Protein AF-A0A3D2B2D7-F1 (afdb_monomer_lite)

pLDDT: mean 93.58, std 7.42, range [52.25, 97.88]

Structure (mmCIF, N/CA/C/O backbone):
data_AF-A0A3D2B2D7-F1
#
_entry.id   AF-A0A3D2B2D7-F1
#
loop_
_atom_site.group_PDB
_atom_site.id
_atom_site.type_symbol
_atom_site.label_atom_id
_atom_site.label_alt_id
_atom_site.label_comp_id
_atom_site.label_asym_id
_atom_site.label_entity_id
_atom_site.label_seq_id
_atom_site.pdbx_PDB_ins_code
_atom_site.Cartn_x
_atom_site.Cartn_y
_atom_site.Cartn_z
_atom_site.occupancy
_atom_site.B_iso_or_equiv
_atom_site.auth_seq_id
_atom_site.auth_comp_id
_atom_site.auth_asym_id
_atom_site.auth_atom_id
_atom_site.pdbx_PDB_model_num
ATOM 1 N N . ILE A 1 1 ? -8.486 -12.648 -2.668 1.00 93.06 1 ILE A N 1
ATOM 2 C CA . ILE A 1 1 ? -8.974 -11.354 -3.215 1.00 93.06 1 ILE A CA 1
ATOM 3 C C . ILE A 1 1 ? -10.057 -11.569 -4.272 1.00 93.06 1 ILE A C 1
ATOM 5 O O . ILE A 1 1 ? -11.197 -11.275 -3.965 1.00 93.06 1 ILE A O 1
ATOM 9 N N . ARG A 1 2 ? -9.763 -12.168 -5.440 1.00 96.56 2 ARG A N 1
ATOM 10 C CA . ARG A 1 2 ? -10.727 -12.387 -6.549 1.00 96.56 2 ARG A CA 1
ATOM 11 C C . ARG A 1 2 ? -12.134 -12.837 -6.122 1.00 96.56 2 ARG A C 1
ATOM 13 O O . ARG A 1 2 ? -13.114 -12.212 -6.493 1.00 96.56 2 ARG A O 1
ATOM 20 N N . GLN A 1 3 ? -12.222 -13.906 -5.330 1.00 95.62 3 GLN A N 1
ATOM 21 C CA . GLN A 1 3 ? -13.506 -14.448 -4.865 1.00 95.62 3 GLN A CA 1
ATOM 22 C C . GLN A 1 3 ? -14.223 -13.525 -3.876 1.00 95.62 3 GLN A C 1
ATOM 24 O O . GLN A 1 3 ? -15.437 -13.400 -3.947 1.00 95.62 3 GLN A O 1
ATOM 29 N N . ILE A 1 4 ? -13.478 -12.859 -2.987 1.00 97.62 4 ILE A N 1
ATOM 30 C CA . ILE A 1 4 ? -14.031 -11.927 -1.989 1.00 97.62 4 ILE A CA 1
ATOM 31 C C . ILE A 1 4 ? -14.745 -10.769 -2.691 1.00 97.62 4 ILE A C 1
ATOM 33 O O . ILE A 1 4 ? -15.809 -10.349 -2.256 1.00 97.62 4 ILE A O 1
ATOM 37 N N . ILE A 1 5 ? -14.178 -10.291 -3.800 1.00 96.31 5 ILE A N 1
ATOM 38 C CA . ILE A 1 5 ? -14.756 -9.212 -4.611 1.00 96.31 5 ILE A CA 1
ATOM 39 C C . ILE A 1 5 ? -15.718 -9.717 -5.702 1.00 96.31 5 ILE A C 1
ATOM 41 O O . ILE A 1 5 ? -16.249 -8.910 -6.455 1.00 96.31 5 ILE A O 1
ATOM 45 N N . GLY A 1 6 ? -15.926 -11.036 -5.822 1.00 95.44 6 GLY A N 1
ATOM 46 C CA . GLY A 1 6 ? -16.844 -11.638 -6.796 1.00 95.44 6 GLY A CA 1
ATOM 47 C C . GLY A 1 6 ? -16.413 -11.557 -8.266 1.00 95.44 6 GLY A C 1
ATOM 48 O O . GLY A 1 6 ? -17.265 -11.636 -9.142 1.00 95.44 6 GLY A O 1
ATOM 49 N N . ALA A 1 7 ? -15.121 -11.389 -8.560 1.00 97.06 7 ALA A N 1
ATOM 50 C CA . ALA A 1 7 ? -14.638 -11.242 -9.935 1.00 97.06 7 ALA A CA 1
ATOM 51 C C . ALA A 1 7 ? -14.359 -12.594 -10.618 1.00 97.06 7 ALA A C 1
ATOM 53 O O . ALA A 1 7 ? -13.790 -13.508 -10.015 1.00 97.06 7 ALA A O 1
ATOM 54 N N . ASP A 1 8 ? -14.664 -12.705 -11.912 1.00 97.00 8 ASP A N 1
ATOM 55 C CA . ASP A 1 8 ? -14.336 -13.895 -12.711 1.00 97.00 8 ASP A CA 1
ATOM 56 C C . ASP A 1 8 ? -12.826 -14.039 -12.939 1.00 97.00 8 ASP A C 1
ATOM 58 O O . ASP A 1 8 ? -12.278 -15.143 -12.901 1.00 97.00 8 ASP A O 1
ATOM 62 N N . GLY A 1 9 ? -12.123 -12.917 -13.076 1.00 95.25 9 GLY A N 1
ATOM 63 C CA . GLY A 1 9 ? -10.675 -12.845 -13.230 1.00 95.25 9 GLY A CA 1
ATOM 64 C C . GLY A 1 9 ? -10.076 -11.780 -12.320 1.00 95.25 9 GLY A C 1
ATOM 65 O O . GLY A 1 9 ? -10.718 -10.785 -11.999 1.00 95.25 9 GLY A O 1
ATOM 66 N N . LEU A 1 10 ? -8.839 -12.002 -11.886 1.00 97.31 10 LEU A N 1
ATOM 67 C CA . LEU A 1 10 ? -8.037 -11.010 -11.179 1.00 97.31 10 LEU A CA 1
ATOM 68 C C . LEU A 1 10 ? -6.578 -11.221 -11.559 1.00 97.31 10 LEU A C 1
ATOM 70 O O . LEU A 1 10 ? -6.084 -12.345 -11.481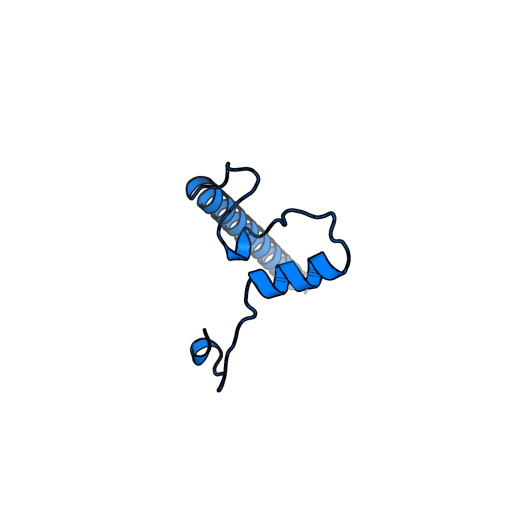 1.00 97.31 10 LEU A O 1
ATOM 74 N N . ILE A 1 11 ? -5.908 -10.138 -11.920 1.00 96.62 11 ILE A N 1
ATOM 75 C CA . ILE A 1 11 ? -4.474 -10.092 -12.170 1.00 96.62 11 ILE A CA 1
ATOM 76 C C . ILE A 1 11 ? -3.924 -8.817 -11.537 1.00 96.62 11 ILE A C 1
ATOM 78 O O . ILE A 1 11 ? -4.621 -7.804 -11.477 1.00 96.62 11 ILE A O 1
ATOM 82 N N . PHE A 1 12 ? -2.695 -8.892 -11.041 1.00 97.38 12 PHE A N 1
ATOM 83 C CA . PHE A 1 12 ? -1.947 -7.744 -10.548 1.00 97.38 12 PHE A CA 1
ATOM 84 C C . PHE A 1 12 ? -0.797 -7.464 -11.507 1.00 97.38 12 PHE A C 1
ATOM 86 O O . PHE A 1 12 ? -0.277 -8.389 -12.128 1.00 97.38 12 PHE A O 1
ATOM 93 N N . GLN A 1 13 ? -0.421 -6.194 -11.625 1.00 97.00 13 GLN A N 1
ATOM 94 C CA . GLN A 1 13 ? 0.820 -5.819 -12.289 1.00 97.00 13 GLN A CA 1
ATOM 95 C C . GLN A 1 13 ? 2.007 -6.287 -11.442 1.00 97.00 13 GLN A C 1
ATOM 97 O O . GLN A 1 13 ? 1.967 -6.187 -10.212 1.00 97.00 13 GLN A O 1
ATOM 102 N N . ASP A 1 14 ? 3.064 -6.760 -12.095 1.00 97.31 14 ASP A N 1
ATOM 103 C CA . ASP A 1 14 ? 4.313 -7.073 -11.415 1.00 97.31 14 ASP A CA 1
ATOM 104 C C . ASP A 1 14 ? 5.001 -5.787 -10.930 1.00 97.31 14 ASP A C 1
ATOM 106 O O . ASP A 1 14 ? 5.055 -4.776 -11.631 1.00 97.31 14 ASP A O 1
ATOM 110 N N . LEU A 1 15 ? 5.558 -5.817 -9.714 1.00 96.50 15 LEU A N 1
ATOM 111 C CA . LEU A 1 15 ? 6.211 -4.643 -9.120 1.00 96.50 15 LEU A CA 1
ATOM 112 C C . LEU A 1 15 ? 7.373 -4.126 -9.983 1.00 96.50 15 LEU A C 1
ATOM 114 O O . LEU A 1 15 ? 7.572 -2.918 -10.090 1.00 96.50 15 LEU A O 1
ATOM 118 N N . ASN A 1 16 ? 8.127 -5.029 -10.611 1.00 96.00 16 ASN A N 1
ATOM 119 C CA . ASN A 1 16 ? 9.230 -4.648 -11.493 1.00 96.00 16 ASN A CA 1
ATOM 120 C C . ASN A 1 16 ? 8.722 -3.924 -12.745 1.00 96.00 16 ASN A C 1
ATOM 122 O O . ASN A 1 16 ? 9.279 -2.893 -13.102 1.00 96.00 16 ASN A O 1
ATOM 126 N N . ASP A 1 17 ? 7.616 -4.384 -13.335 1.00 96.75 17 ASP A N 1
ATOM 127 C CA . ASP A 1 17 ? 7.004 -3.727 -14.494 1.00 96.75 17 ASP A CA 1
ATOM 128 C C . ASP A 1 17 ? 6.513 -2.318 -14.144 1.00 96.75 17 ASP A C 1
ATOM 130 O O . ASP A 1 17 ? 6.639 -1.396 -14.947 1.00 96.75 17 ASP A O 1
ATOM 134 N N . LEU A 1 18 ? 5.975 -2.125 -12.934 1.00 96.06 18 LEU A N 1
ATOM 135 C CA . LEU A 1 18 ? 5.594 -0.801 -1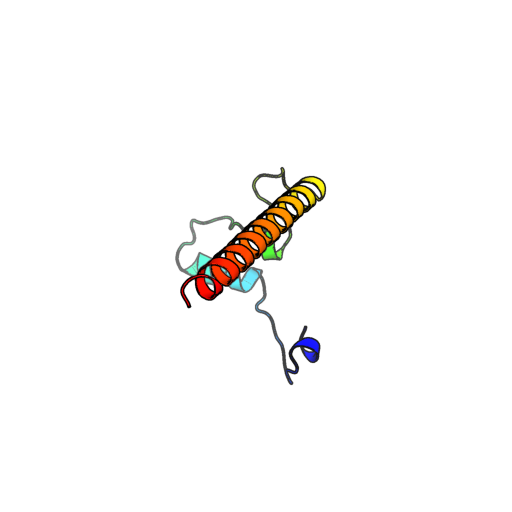2.440 1.00 96.06 18 LEU A CA 1
ATOM 136 C C . LEU A 1 18 ? 6.818 0.120 -12.296 1.00 96.06 18 LEU A C 1
ATOM 138 O O . LEU A 1 18 ? 6.771 1.278 -12.711 1.00 96.06 18 LEU A O 1
ATOM 142 N N . ILE A 1 19 ? 7.915 -0.390 -11.730 1.00 95.81 19 ILE A N 1
ATOM 143 C CA . ILE A 1 19 ? 9.173 0.355 -11.579 1.00 95.81 19 ILE A CA 1
ATOM 144 C C . ILE A 1 19 ? 9.735 0.747 -12.948 1.00 95.81 19 ILE A C 1
ATOM 146 O O . ILE A 1 19 ? 10.127 1.899 -13.136 1.00 95.81 19 ILE A O 1
ATOM 150 N N . ASP A 1 20 ? 9.763 -0.186 -13.895 1.00 96.94 20 ASP A N 1
ATOM 151 C CA . ASP A 1 20 ? 10.310 0.035 -15.231 1.00 96.94 20 ASP A CA 1
ATOM 152 C C . ASP A 1 20 ? 9.452 1.015 -16.034 1.00 96.94 20 ASP A C 1
ATOM 154 O O . ASP A 1 20 ? 9.995 1.903 -16.693 1.00 96.94 20 ASP A O 1
ATOM 158 N N . ALA A 1 21 ? 8.123 0.931 -15.912 1.00 96.50 21 ALA A N 1
ATOM 159 C CA . ALA A 1 21 ? 7.202 1.870 -16.544 1.00 96.50 21 ALA A CA 1
ATOM 160 C C . ALA A 1 21 ? 7.447 3.319 -16.091 1.00 96.50 21 ALA A C 1
ATOM 162 O O . ALA A 1 21 ? 7.448 4.225 -16.919 1.00 96.50 21 ALA A O 1
ATOM 163 N N . VAL A 1 22 ? 7.696 3.551 -14.798 1.00 95.94 22 VAL A N 1
ATOM 164 C CA . VAL A 1 22 ? 7.999 4.899 -14.286 1.00 95.94 22 VAL A CA 1
ATOM 165 C C . VAL A 1 22 ? 9.429 5.320 -14.639 1.00 95.94 22 VAL A C 1
ATOM 167 O O . VAL A 1 22 ? 9.671 6.469 -15.008 1.00 95.94 22 VAL A O 1
ATOM 170 N N . ARG A 1 23 ? 10.394 4.398 -14.560 1.00 97.06 23 ARG A N 1
ATOM 171 C CA . ARG A 1 23 ? 11.805 4.663 -14.878 1.00 97.06 23 ARG A CA 1
ATOM 172 C C . ARG A 1 23 ? 12.028 4.984 -16.356 1.00 97.06 23 ARG A C 1
ATOM 174 O O . ARG A 1 23 ? 12.970 5.706 -16.669 1.00 97.06 23 ARG A O 1
ATOM 181 N N . ALA A 1 24 ? 11.170 4.498 -17.252 1.00 96.62 24 ALA A N 1
ATOM 182 C CA . ALA A 1 24 ? 11.217 4.841 -18.672 1.00 96.62 24 ALA A CA 1
ATOM 183 C C . ALA A 1 24 ? 11.146 6.362 -18.915 1.00 96.62 24 ALA A C 1
ATOM 185 O O . ALA A 1 24 ? 11.804 6.862 -19.824 1.00 96.62 24 ALA A O 1
ATOM 186 N N . GLU A 1 25 ? 10.420 7.097 -18.066 1.00 97.00 25 GLU A N 1
ATOM 187 C CA . GLU A 1 25 ? 10.298 8.558 -18.151 1.00 97.00 25 GLU A CA 1
ATOM 188 C C . GLU A 1 25 ? 11.492 9.296 -17.522 1.00 97.00 25 GLU A C 1
ATOM 190 O O . GLU A 1 25 ? 11.821 10.413 -17.920 1.00 97.00 25 GLU A O 1
ATOM 195 N N . ASN A 1 26 ? 12.162 8.683 -16.541 1.00 96.56 26 ASN A N 1
ATOM 196 C CA . ASN A 1 26 ? 13.376 9.228 -15.937 1.00 96.56 26 ASN A CA 1
ATOM 197 C C . ASN A 1 26 ? 14.336 8.115 -15.463 1.00 96.56 26 ASN A C 1
ATOM 199 O O . ASN A 1 26 ? 14.207 7.625 -14.332 1.00 96.56 26 ASN A O 1
ATOM 203 N N . PRO A 1 27 ? 15.343 7.762 -16.285 1.00 96.38 27 PRO A N 1
ATOM 204 C CA . PRO A 1 27 ? 16.315 6.718 -15.961 1.00 96.38 27 PRO A CA 1
ATOM 205 C C . PRO A 1 27 ? 17.241 7.039 -14.780 1.00 96.38 27 PRO A C 1
ATOM 207 O O . PRO A 1 27 ? 17.869 6.125 -14.239 1.00 96.38 27 PRO A O 1
ATOM 210 N N . ASP A 1 28 ? 17.337 8.306 -14.364 1.00 97.88 28 ASP A N 1
ATOM 211 C CA . ASP A 1 28 ? 18.224 8.715 -13.270 1.00 97.88 28 ASP A CA 1
ATOM 212 C C . ASP A 1 28 ? 17.714 8.221 -11.907 1.00 97.88 28 ASP A C 1
ATOM 214 O O . ASP A 1 28 ? 18.500 8.043 -10.969 1.00 97.88 28 ASP A O 1
ATOM 218 N N . ILE A 1 29 ? 16.412 7.935 -11.790 1.00 95.94 29 ILE A N 1
ATOM 219 C CA . ILE A 1 29 ? 15.808 7.425 -10.558 1.00 95.94 29 ILE A CA 1
ATOM 220 C C . ILE A 1 29 ? 16.205 5.957 -10.354 1.00 95.94 29 ILE A C 1
ATOM 222 O O . ILE A 1 29 ? 15.747 5.050 -11.048 1.00 95.94 29 ILE A O 1
ATOM 226 N N . GLN A 1 30 ? 17.050 5.710 -9.351 1.00 93.75 30 GLN A N 1
ATOM 227 C CA . GLN A 1 30 ? 17.601 4.376 -9.091 1.00 93.75 30 GLN A CA 1
ATOM 228 C C . GLN A 1 30 ? 16.677 3.478 -8.266 1.00 93.75 30 GLN A C 1
ATOM 230 O O . GLN A 1 30 ? 16.655 2.262 -8.474 1.00 93.75 30 GLN A O 1
ATOM 235 N N . GLN A 1 31 ? 15.937 4.053 -7.318 1.00 93.44 31 GLN A N 1
ATOM 236 C CA . GLN A 1 31 ? 15.064 3.332 -6.394 1.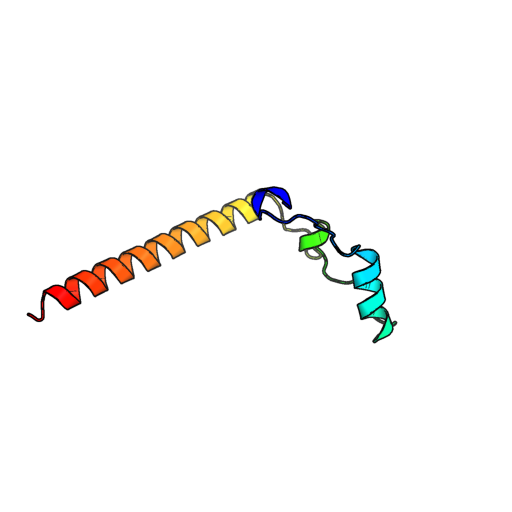00 93.44 31 GLN A CA 1
ATOM 237 C C . GLN A 1 31 ? 13.804 4.150 -6.121 1.00 93.44 31 GLN A C 1
ATOM 239 O O . GLN A 1 31 ? 13.848 5.380 -6.114 1.00 93.44 31 GLN A O 1
ATOM 244 N N . PHE A 1 32 ? 12.703 3.446 -5.877 1.00 95.25 3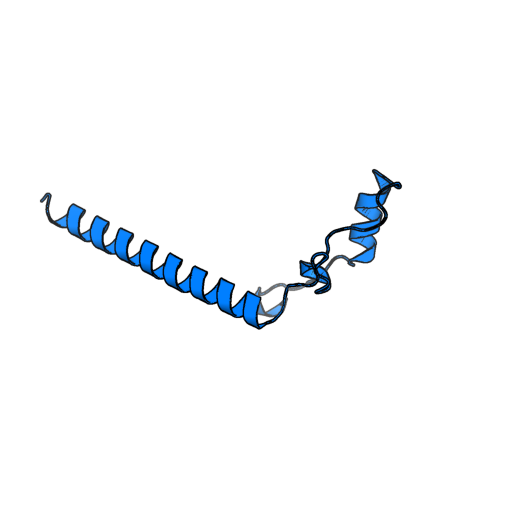2 PHE A N 1
ATOM 245 C CA . PHE A 1 32 ? 11.407 4.020 -5.541 1.00 95.25 32 PHE A CA 1
ATOM 246 C C . PHE A 1 32 ? 11.011 3.611 -4.123 1.00 95.25 32 PHE A C 1
ATOM 248 O O . PHE A 1 32 ? 11.457 2.582 -3.609 1.00 95.25 32 PHE A O 1
ATOM 255 N N . GLU A 1 33 ? 10.172 4.426 -3.493 1.00 96.44 33 GLU A N 1
ATOM 256 C CA . GLU A 1 33 ? 9.491 4.047 -2.260 1.00 96.44 33 GLU A CA 1
ATOM 257 C C . GLU A 1 33 ? 8.381 3.048 -2.631 1.00 96.44 33 GLU A C 1
ATOM 259 O O . GLU A 1 33 ? 7.435 3.400 -3.333 1.00 96.44 33 GLU A O 1
ATOM 264 N N . CYS A 1 34 ? 8.560 1.781 -2.243 1.00 96.12 34 CYS A N 1
ATOM 265 C CA . CYS A 1 34 ? 7.692 0.660 -2.627 1.00 96.12 34 CYS A CA 1
ATOM 266 C C . CYS A 1 34 ? 7.195 -0.144 -1.414 1.00 96.12 34 CYS A C 1
ATOM 268 O O . CYS A 1 34 ? 6.780 -1.296 -1.575 1.00 96.12 34 CYS A O 1
ATOM 270 N N . SER A 1 35 ? 7.254 0.423 -0.205 1.00 96.19 35 SER A N 1
ATOM 271 C CA . SER A 1 35 ? 7.006 -0.298 1.050 1.00 96.19 35 SER A CA 1
ATOM 272 C C . SER A 1 35 ? 5.633 -0.965 1.098 1.00 96.19 35 SER A C 1
ATOM 274 O O . SER A 1 35 ? 5.512 -2.085 1.582 1.00 96.19 35 SER A O 1
ATOM 276 N N . VAL A 1 36 ? 4.609 -0.348 0.509 1.00 96.06 36 VAL A N 1
ATOM 277 C CA . VAL A 1 36 ? 3.256 -0.925 0.434 1.00 96.06 36 VAL A CA 1
ATOM 278 C C . VAL A 1 36 ? 3.176 -2.190 -0.430 1.00 96.06 36 VAL A C 1
ATOM 280 O O . VAL A 1 36 ? 2.261 -2.991 -0.254 1.00 96.06 36 VAL A O 1
ATOM 283 N N . PHE A 1 37 ? 4.126 -2.389 -1.348 1.00 96.62 37 PHE A N 1
ATOM 284 C CA . PHE A 1 37 ? 4.182 -3.558 -2.228 1.00 96.62 37 PHE A CA 1
ATOM 285 C C . PHE A 1 37 ? 5.122 -4.649 -1.706 1.00 96.62 37 PHE A C 1
ATOM 287 O O . PHE A 1 37 ? 4.835 -5.830 -1.884 1.00 96.62 37 PHE A O 1
ATOM 294 N N . ASN A 1 38 ? 6.249 -4.275 -1.088 1.00 95.81 38 ASN A N 1
ATOM 295 C CA . ASN A 1 38 ? 7.312 -5.217 -0.709 1.00 95.81 38 ASN A CA 1
ATOM 296 C C . ASN A 1 38 ? 7.701 -5.204 0.783 1.00 95.81 38 ASN A C 1
ATOM 298 O O . ASN A 1 38 ? 8.569 -5.977 1.184 1.00 95.81 38 ASN A O 1
ATOM 302 N N . GLY A 1 39 ? 7.093 -4.343 1.601 1.00 94.69 39 GLY A N 1
ATOM 303 C CA . GLY A 1 39 ? 7.382 -4.197 3.031 1.00 94.69 39 GLY A CA 1
ATOM 304 C C . GLY A 1 39 ? 8.706 -3.497 3.363 1.00 94.69 39 GLY A C 1
ATOM 305 O O . GLY A 1 39 ? 9.096 -3.461 4.528 1.00 94.69 39 GLY A O 1
ATOM 306 N N . ILE A 1 40 ? 9.426 -2.952 2.376 1.00 94.88 40 ILE A N 1
ATOM 307 C CA . ILE A 1 40 ? 10.728 -2.305 2.585 1.00 94.88 40 ILE A CA 1
ATOM 308 C C . ILE A 1 40 ? 10.526 -0.806 2.808 1.00 94.88 40 ILE A C 1
ATOM 310 O O . ILE A 1 40 ? 10.474 -0.017 1.865 1.00 94.88 40 ILE A O 1
ATOM 314 N N . TYR A 1 41 ? 10.447 -0.410 4.075 1.00 96.19 41 TYR A N 1
ATOM 315 C CA . TYR A 1 41 ? 10.382 0.994 4.478 1.00 96.19 41 TYR A CA 1
ATOM 316 C C . TYR A 1 41 ? 11.770 1.638 4.434 1.00 96.19 41 TYR A C 1
ATOM 318 O O . TYR A 1 41 ? 12.686 1.228 5.151 1.00 96.19 41 TYR A O 1
ATOM 326 N N . VAL A 1 42 ? 11.928 2.677 3.608 1.00 95.38 42 VAL A N 1
ATOM 327 C CA . VAL A 1 42 ? 13.215 3.373 3.406 1.00 95.38 42 VAL A CA 1
ATOM 328 C C . VAL A 1 42 ? 13.780 3.984 4.697 1.00 95.38 42 VAL A C 1
ATOM 330 O O . VAL A 1 42 ? 14.998 4.070 4.856 1.00 95.38 42 VAL A O 1
ATOM 333 N N . THR A 1 43 ? 12.910 4.350 5.640 1.00 94.88 43 THR A N 1
ATOM 334 C CA . THR A 1 43 ? 13.257 4.933 6.945 1.00 94.88 43 THR A CA 1
ATOM 335 C C . THR A 1 43 ? 13.766 3.904 7.959 1.00 94.88 43 THR A C 1
ATOM 337 O O . THR A 1 43 ? 14.464 4.279 8.898 1.00 94.88 43 THR A O 1
ATOM 340 N N . LYS A 1 44 ? 13.515 2.604 7.730 1.00 92.75 44 LYS A N 1
ATOM 341 C CA . LYS A 1 44 ? 13.983 1.463 8.549 1.00 92.75 44 LYS A CA 1
ATOM 342 C C . LYS A 1 44 ? 13.550 1.474 10.024 1.00 92.75 44 LYS A C 1
ATOM 344 O O . LYS A 1 44 ? 14.127 0.747 10.827 1.00 92.75 44 LYS A O 1
ATOM 349 N N . ASP A 1 45 ? 12.553 2.271 10.371 1.00 93.94 45 ASP A N 1
ATOM 350 C CA . ASP A 1 45 ? 12.007 2.448 11.721 1.00 93.94 45 ASP A CA 1
ATOM 351 C C . ASP A 1 45 ? 10.554 1.961 11.846 1.00 93.94 45 ASP A C 1
ATOM 353 O O . ASP A 1 45 ? 9.934 2.108 12.895 1.00 93.94 45 ASP A O 1
ATOM 357 N N . VAL A 1 46 ? 10.014 1.358 10.785 1.00 95.75 46 VAL A N 1
ATOM 358 C CA . VAL A 1 46 ? 8.670 0.781 10.783 1.00 95.75 46 VAL A CA 1
ATOM 359 C C . VAL A 1 46 ? 8.741 -0.671 11.236 1.00 95.75 46 VAL A C 1
ATOM 361 O O . VAL A 1 46 ? 9.249 -1.539 10.524 1.00 95.75 46 VAL A O 1
ATOM 364 N N . ASP A 1 47 ? 8.203 -0.925 12.423 1.00 95.25 47 ASP A N 1
ATOM 365 C CA . ASP A 1 47 ? 7.997 -2.252 12.989 1.00 95.25 47 ASP A CA 1
ATOM 366 C C . ASP A 1 47 ? 6.521 -2.474 13.363 1.00 95.25 47 ASP A C 1
ATOM 368 O O . ASP A 1 47 ? 5.671 -1.597 13.186 1.00 95.25 47 ASP A O 1
ATOM 372 N N . GLN A 1 48 ? 6.197 -3.665 13.874 1.00 96.31 48 GLN A N 1
ATOM 373 C CA . GLN A 1 48 ? 4.825 -3.981 14.279 1.00 96.31 48 GLN A CA 1
ATOM 374 C C . GLN A 1 48 ? 4.328 -3.069 15.411 1.00 96.31 48 GLN A C 1
ATOM 376 O O . GLN A 1 48 ? 3.162 -2.693 15.408 1.00 96.31 48 GLN A O 1
ATOM 381 N N . GLY A 1 49 ? 5.201 -2.663 16.340 1.00 97.44 49 GLY A N 1
ATOM 382 C CA . GLY A 1 49 ? 4.817 -1.782 17.444 1.00 97.44 49 GLY A CA 1
ATOM 383 C C . GLY A 1 49 ? 4.415 -0.389 16.959 1.00 97.44 49 GLY A C 1
ATOM 384 O O . GLY A 1 49 ? 3.450 0.187 17.460 1.00 97.44 49 GLY A O 1
ATOM 385 N N . TYR A 1 50 ? 5.102 0.133 15.943 1.00 96.69 50 TYR A N 1
ATOM 386 C CA . TYR A 1 50 ? 4.715 1.370 15.274 1.00 96.69 50 TYR A CA 1
ATOM 387 C C . TYR A 1 50 ? 3.358 1.243 14.564 1.00 96.69 50 TYR A C 1
ATOM 389 O O . TYR A 1 50 ? 2.524 2.141 14.679 1.00 96.69 50 TYR A O 1
ATOM 397 N N . LEU A 1 51 ? 3.098 0.128 13.873 1.00 96.69 51 LEU A N 1
ATOM 398 C CA . LEU A 1 51 ? 1.803 -0.110 13.221 1.00 96.69 51 LEU A CA 1
ATOM 399 C C . LEU A 1 51 ? 0.656 -0.216 14.239 1.00 96.69 51 LEU A C 1
ATOM 401 O O . LEU A 1 51 ? -0.385 0.410 14.044 1.00 96.69 51 LEU A O 1
ATOM 405 N N . ASP A 1 52 ? 0.872 -0.917 15.354 1.00 97.50 52 ASP A N 1
ATOM 406 C CA . ASP A 1 52 ? -0.106 -1.037 16.442 1.00 97.50 52 ASP A CA 1
ATOM 407 C C . ASP A 1 52 ? -0.407 0.334 17.075 1.00 97.50 52 ASP A C 1
ATOM 409 O O . ASP A 1 52 ? -1.557 0.655 17.392 1.00 97.50 52 ASP A O 1
ATOM 413 N N . TYR A 1 53 ? 0.618 1.182 17.218 1.00 97.56 53 TYR A N 1
ATOM 414 C CA . TYR A 1 53 ? 0.442 2.563 17.659 1.00 97.56 53 TYR A CA 1
ATOM 415 C C . TYR A 1 53 ? -0.435 3.362 16.683 1.00 97.56 53 TYR A C 1
ATOM 417 O O . TYR A 1 53 ? -1.381 4.019 17.119 1.00 97.56 53 TYR A O 1
ATOM 425 N N . LEU A 1 54 ? -0.193 3.271 15.371 1.00 97.12 54 LEU A N 1
ATOM 426 C CA . LEU A 1 54 ? -1.037 3.941 14.373 1.00 97.12 54 LEU A CA 1
ATOM 427 C C . LEU A 1 54 ? -2.495 3.461 14.409 1.00 97.12 54 LEU A C 1
ATOM 429 O O . LEU A 1 54 ? -3.409 4.274 14.266 1.00 97.12 54 LEU A O 1
ATOM 433 N N . ASP A 1 55 ? -2.733 2.170 14.626 1.00 96.75 55 ASP A N 1
ATOM 434 C CA . ASP A 1 55 ? -4.091 1.634 14.737 1.00 96.75 55 ASP A CA 1
ATOM 435 C C . ASP A 1 55 ? -4.802 2.117 16.009 1.00 96.75 55 ASP A C 1
ATOM 437 O O . ASP A 1 55 ? -6.007 2.379 15.981 1.00 96.75 55 ASP A O 1
ATOM 441 N N . SER A 1 56 ? -4.069 2.327 17.109 1.00 96.94 56 SER A N 1
ATOM 442 C CA . SER A 1 56 ? -4.628 2.947 18.317 1.00 96.94 56 SER A CA 1
ATOM 443 C C . SER A 1 56 ? -5.115 4.380 18.067 1.00 96.94 56 SER A C 1
ATOM 445 O O . SER A 1 56 ? -6.233 4.713 18.458 1.00 96.94 56 SER A O 1
ATOM 447 N N . LEU A 1 57 ? -4.346 5.181 17.319 1.00 97.12 57 LEU A N 1
ATOM 448 C CA . LEU A 1 57 ? -4.741 6.538 16.931 1.00 97.12 57 LEU A CA 1
ATOM 449 C C . LEU A 1 57 ? -6.010 6.532 16.071 1.00 97.12 57 LEU A C 1
ATOM 451 O O . LEU A 1 57 ? -6.950 7.267 16.359 1.00 97.12 57 LEU A O 1
ATOM 455 N N . ARG A 1 58 ? -6.088 5.640 15.072 1.00 96.50 58 ARG A N 1
ATOM 456 C CA . ARG A 1 58 ? -7.284 5.502 14.219 1.00 96.50 58 ARG A CA 1
ATOM 457 C C . ARG A 1 58 ? -8.535 5.133 15.013 1.00 96.50 58 ARG A C 1
ATOM 459 O O . ARG A 1 58 ? -9.622 5.618 14.706 1.00 96.50 58 ARG A O 1
ATOM 466 N N . ASN A 1 59 ? -8.398 4.274 16.022 1.00 95.81 59 ASN A N 1
ATOM 467 C CA . ASN A 1 59 ? -9.514 3.893 16.886 1.00 95.81 59 ASN A CA 1
ATOM 468 C C . ASN A 1 59 ? -10.034 5.076 17.709 1.00 95.81 59 ASN A C 1
ATOM 470 O O . ASN A 1 59 ? -11.242 5.194 17.914 1.00 95.81 59 ASN A O 1
ATOM 474 N N . ASP A 1 60 ? -9.141 5.937 18.188 1.00 96.38 60 ASP A N 1
ATOM 475 C CA . ASP A 1 60 ? -9.528 7.116 18.957 1.00 96.38 60 ASP A CA 1
ATOM 476 C C . ASP A 1 60 ? -10.124 8.209 18.059 1.00 96.38 60 ASP A C 1
ATOM 478 O O . ASP A 1 60 ? -11.159 8.779 18.417 1.00 96.38 60 ASP A O 1
ATOM 482 N N . ASP A 1 61 ? -9.590 8.402 16.849 1.00 96.44 61 ASP A N 1
ATOM 483 C CA . ASP A 1 61 ? -10.181 9.278 15.829 1.00 96.44 61 ASP A CA 1
ATOM 484 C C . ASP A 1 61 ? -11.611 8.837 15.470 1.00 96.44 61 ASP A C 1
ATOM 486 O O . ASP A 1 61 ? -12.533 9.653 15.431 1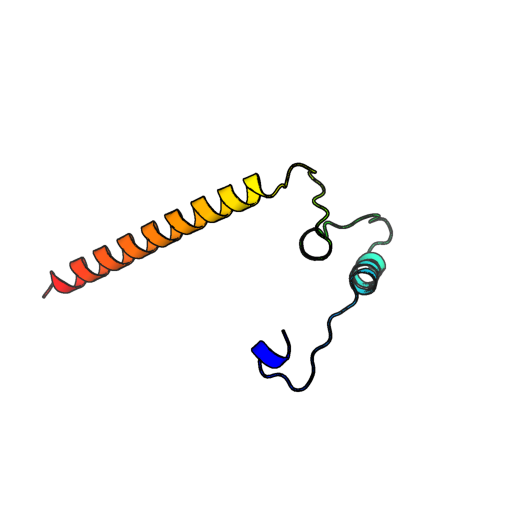.00 96.44 61 ASP A O 1
ATOM 490 N N . ALA A 1 62 ? -11.835 7.533 15.270 1.00 95.81 62 ALA A N 1
ATOM 491 C CA . ALA A 1 62 ? -13.159 6.994 14.963 1.00 95.81 62 ALA A CA 1
ATOM 492 C C . ALA A 1 62 ? -14.172 7.245 16.095 1.00 95.81 62 ALA A C 1
ATOM 494 O O . ALA A 1 62 ? -15.324 7.597 15.829 1.00 95.81 62 ALA A O 1
ATOM 495 N N . LYS A 1 63 ? -13.751 7.115 17.361 1.00 95.56 63 LYS A N 1
ATOM 496 C CA . LYS A 1 63 ? -14.601 7.445 18.519 1.00 95.56 63 LYS A CA 1
ATOM 497 C C . LYS A 1 63 ? -14.911 8.936 18.586 1.00 95.56 63 LYS A C 1
ATOM 499 O O . LYS A 1 63 ? -16.037 9.296 18.915 1.00 95.56 63 LYS A O 1
ATOM 504 N N . ALA A 1 64 ? -13.936 9.794 18.286 1.00 95.31 64 ALA A N 1
ATOM 505 C CA . ALA A 1 64 ? -14.134 11.239 18.282 1.00 95.31 64 ALA A CA 1
ATOM 506 C C . ALA A 1 64 ? -15.154 11.659 17.212 1.00 95.31 64 ALA A C 1
ATOM 508 O O . ALA A 1 64 ? -16.060 12.438 17.503 1.00 95.31 64 ALA A O 1
ATOM 509 N N . VAL A 1 65 ? -15.058 11.086 16.008 1.00 94.94 65 VAL A N 1
ATOM 510 C CA . VAL A 1 65 ? -16.039 11.300 14.932 1.00 94.94 65 VAL A CA 1
ATOM 511 C C . VAL A 1 65 ? -17.424 10.803 15.345 1.00 94.94 65 VAL A C 1
ATOM 513 O O . VAL A 1 65 ? -18.405 11.519 15.160 1.00 94.94 65 VAL A O 1
ATOM 516 N N . GLN A 1 66 ? -17.519 9.613 15.947 1.00 95.12 66 GLN A N 1
ATOM 517 C CA . GLN A 1 66 ? -18.799 9.091 16.429 1.00 95.12 66 GLN A CA 1
ATOM 518 C C . GLN A 1 66 ? -19.434 10.023 17.468 1.00 95.12 66 GLN A C 1
ATOM 520 O O . GLN A 1 66 ? -20.611 10.347 17.356 1.00 95.12 66 GLN A O 1
ATOM 525 N N . LEU A 1 67 ? -18.649 10.498 18.438 1.00 94.50 67 LEU A N 1
ATOM 526 C CA . LEU A 1 67 ? -19.133 11.413 19.468 1.00 94.50 67 LEU A CA 1
ATOM 527 C C . LEU A 1 67 ? -19.639 12.733 18.872 1.00 94.50 67 LEU A C 1
ATOM 529 O O . LEU A 1 67 ? -20.662 13.246 19.315 1.00 94.50 67 LEU A O 1
ATOM 533 N N . ALA A 1 68 ? -18.940 13.276 17.873 1.00 92.62 68 ALA A N 1
ATOM 534 C CA . ALA A 1 68 ? -19.370 14.489 17.186 1.00 92.62 68 ALA A CA 1
ATOM 535 C C . ALA A 1 68 ? -20.722 14.292 16.480 1.00 92.62 68 ALA A C 1
ATOM 537 O O . ALA A 1 68 ? -21.623 15.108 16.658 1.00 92.62 68 ALA A O 1
ATOM 538 N N . ASN A 1 69 ? -20.890 13.177 15.760 1.00 92.88 69 ASN A N 1
ATOM 539 C CA . ASN A 1 69 ? -22.149 12.843 15.087 1.00 92.88 69 ASN A CA 1
ATOM 540 C C . ASN A 1 69 ? -23.305 12.662 16.087 1.00 92.88 69 ASN A C 1
ATOM 542 O O . ASN A 1 69 ? -24.427 13.100 15.832 1.00 92.88 69 ASN A O 1
ATOM 546 N N . ASP A 1 70 ? -23.038 12.027 17.233 1.00 92.31 70 ASP A N 1
ATOM 547 C CA . ASP A 1 70 ? -24.041 11.821 18.280 1.00 92.31 70 ASP A CA 1
ATOM 548 C C . ASP A 1 70 ? -24.494 13.161 18.886 1.00 92.31 70 ASP A C 1
ATOM 550 O O . ASP A 1 70 ? -25.688 13.369 19.108 1.00 92.31 70 ASP A O 1
ATOM 554 N N . LEU A 1 71 ? -23.564 14.095 19.115 1.00 89.50 71 LEU A N 1
ATOM 555 C CA . LEU A 1 71 ? -23.873 15.439 19.615 1.00 89.50 71 LEU A CA 1
ATOM 556 C C . LEU A 1 71 ? -24.677 16.261 18.600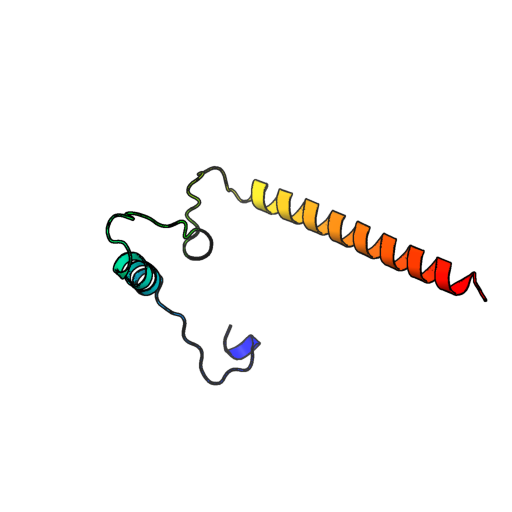 1.00 89.50 71 LEU A C 1
ATOM 558 O O . LEU A 1 71 ? -25.702 16.827 18.972 1.00 89.50 71 LEU A O 1
ATOM 562 N N . GLU A 1 72 ? -24.275 16.268 17.326 1.00 87.56 72 GLU A N 1
ATOM 563 C CA . GLU A 1 72 ? -25.006 16.952 16.248 1.00 87.56 72 GLU A CA 1
ATOM 564 C C . GLU A 1 72 ? -26.437 16.406 16.112 1.00 87.56 72 GLU A C 1
ATOM 566 O O . GLU A 1 72 ? -27.405 17.160 15.995 1.00 87.56 72 GLU A O 1
ATOM 571 N N . SER A 1 73 ? -26.601 15.083 16.218 1.00 86.56 73 SER A N 1
ATOM 572 C CA . SER A 1 73 ? -27.922 14.459 16.235 1.00 86.56 73 SER A CA 1
ATOM 573 C C . SER A 1 73 ? -28.773 14.952 17.408 1.00 86.56 73 SER A C 1
ATOM 575 O O . SER A 1 73 ? -29.963 15.197 17.224 1.00 86.56 73 SER A O 1
ATOM 577 N N . LEU A 1 74 ? -28.214 15.096 18.611 1.00 85.88 74 LEU A N 1
ATOM 578 C CA . LEU A 1 74 ? -28.959 15.578 19.781 1.00 85.88 74 LEU A CA 1
ATOM 579 C C . LEU A 1 74 ? -29.341 17.060 19.665 1.00 85.88 74 LEU A C 1
ATOM 581 O O . LEU A 1 74 ? -30.438 17.433 20.082 1.00 85.88 74 LEU A O 1
ATOM 585 N N . GLU A 1 75 ? -28.480 17.892 19.079 1.00 80.12 75 GLU A N 1
ATOM 586 C CA . GLU A 1 75 ? -28.766 19.311 18.833 1.00 80.12 75 GLU A CA 1
ATOM 587 C C . GLU A 1 75 ? -29.942 19.490 17.862 1.00 80.12 75 GLU A C 1
ATOM 589 O O . GLU A 1 75 ? -30.879 20.223 18.179 1.00 80.12 75 GLU A O 1
ATOM 594 N N . MET A 1 76 ? -29.986 18.733 16.758 1.00 78.31 76 MET A N 1
ATOM 595 C CA . MET A 1 76 ? -31.097 18.790 15.793 1.00 78.31 76 MET A CA 1
ATOM 596 C C . MET A 1 76 ? -32.467 18.425 16.391 1.00 78.31 76 MET A C 1
ATOM 598 O O . MET A 1 76 ? -33.492 18.919 15.925 1.00 78.31 76 MET A O 1
ATOM 602 N N . HIS A 1 77 ? -32.515 17.558 17.409 1.00 72.44 77 HIS A N 1
ATOM 603 C CA . HIS A 1 77 ? -33.777 17.156 18.049 1.00 72.44 77 HIS A CA 1
ATOM 604 C C . HIS A 1 77 ? -34.273 18.164 19.095 1.00 72.44 77 HIS A C 1
ATOM 606 O O . HIS A 1 77 ? -35.443 18.113 19.469 1.00 72.44 77 HIS A O 1
ATOM 612 N N . ASN A 1 78 ? -33.410 19.070 19.562 1.00 71.75 78 ASN A N 1
ATOM 613 C CA . ASN A 1 78 ? -33.753 20.075 20.569 1.00 71.75 78 ASN A CA 1
ATOM 614 C C . ASN A 1 78 ? -34.239 21.410 19.967 1.00 71.75 78 ASN A C 1
ATOM 616 O O . ASN A 1 78 ? -34.652 22.288 20.723 1.00 71.75 78 ASN A O 1
ATOM 620 N N . GLU A 1 79 ? -34.204 21.575 18.640 1.00 67.25 79 GLU A N 1
ATOM 621 C CA . GLU A 1 79 ? -34.698 22.771 17.932 1.00 67.25 79 GLU A CA 1
ATOM 622 C C . GLU A 1 79 ? -36.152 22.648 17.408 1.00 67.25 79 GLU A C 1
ATOM 624 O O . GLU A 1 79 ? -36.591 23.481 16.612 1.00 67.25 79 GLU A O 1
ATOM 629 N N . GLY A 1 80 ? -36.919 21.639 17.849 1.00 52.25 80 GLY A N 1
ATOM 630 C CA . GLY A 1 80 ? -38.350 21.448 17.531 1.00 52.25 80 GLY A CA 1
ATOM 631 C C . GLY A 1 80 ? -39.267 21.616 18.737 1.00 52.25 80 GLY A C 1
ATOM 632 O O . GLY A 1 80 ? -40.389 22.137 18.542 1.00 52.25 80 GLY A O 1
#

Sequence (80 aa):
IRQIIGADGLIFQDLNDLIDAVRAENPDIQQFECSVFNGIYVTKDVDQGYLDYLDSLRNDDAKAVQLANDLESLEMHNEG

Radius of gyration: 21.79 Å; chains: 1; bounding box: 57×37×39 Å

Secondary structure (DSSP, 8-state):
-TTTTT-S------HHHHHHHHHTT-TT------HHHH---TTS---HHHHHHHHHHHHHHHHHHHHHHHHHHHHHHH--

Foldseek 3Di:
DCVVVVHPDDDDDDPVVVVVVVCVVPVVDPDDQCCVPPVDHPVPPDDPVVVVVVVVVVVVVVVVVVVVVVVVVVVVVVVD